Protein AF-A0A7V5AQV2-F1 (afdb_monomer_lite)

Sequence (48 aa):
MKKKIRKSNIKQRRCGFLARMKTKSGRKLINRQRRKGKWRLAATKVRR

Radius of gyration: 12.97 Å; chains: 1; bounding box: 26×39×21 Å

Foldseek 3Di:
DDDPDDDDPVVQVCFDDVVLVVDPNSVVQLVVCVVVVPPDSTRDDDDD

Structure (mmCIF, N/CA/C/O backbone):
data_AF-A0A7V5AQV2-F1
#
_entry.id   AF-A0A7V5AQV2-F1
#
loop_
_atom_site.group_PDB
_atom_site.id
_atom_site.type_symbol
_atom_site.label_atom_id
_atom_site.label_alt_id
_atom_site.label_comp_id
_atom_site.label_asym_id
_atom_site.label_entity_id
_atom_site.label_seq_id
_atom_site.pdbx_PDB_ins_code
_atom_site.Cartn_x
_atom_site.Cartn_y
_atom_site.Cartn_z
_atom_site.occupancy
_atom_site.B_iso_or_equiv
_atom_site.auth_seq_id
_atom_site.auth_comp_id
_atom_site.auth_asym_id
_atom_site.auth_atom_id
_atom_site.pdbx_PDB_model_num
ATOM 1 N N . MET A 1 1 ? -10.072 26.279 -7.707 1.00 88.12 1 MET A N 1
ATOM 2 C CA . MET A 1 1 ? -10.776 24.974 -7.590 1.00 88.12 1 MET A CA 1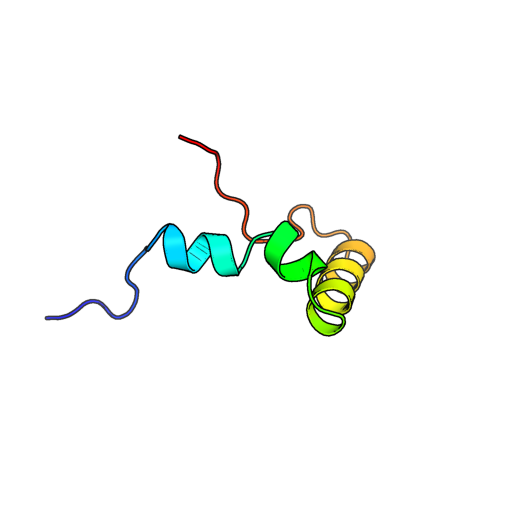
ATOM 3 C C . MET A 1 1 ? -9.873 23.918 -6.936 1.00 88.12 1 MET A C 1
ATOM 5 O O . MET A 1 1 ? -8.678 23.883 -7.214 1.00 88.12 1 MET A O 1
ATOM 9 N N . LYS A 1 2 ? -10.391 23.071 -6.036 1.00 87.75 2 LYS A N 1
ATOM 10 C CA . LYS A 1 2 ? -9.590 22.068 -5.299 1.00 87.75 2 LYS A CA 1
ATOM 11 C C . LYS A 1 2 ? -9.169 20.897 -6.200 1.00 87.75 2 LYS A C 1
ATOM 13 O O . LYS A 1 2 ? -10.005 20.272 -6.838 1.00 87.75 2 LYS A O 1
ATOM 18 N N . LYS A 1 3 ? -7.875 20.544 -6.198 1.00 88.12 3 LYS A N 1
ATOM 19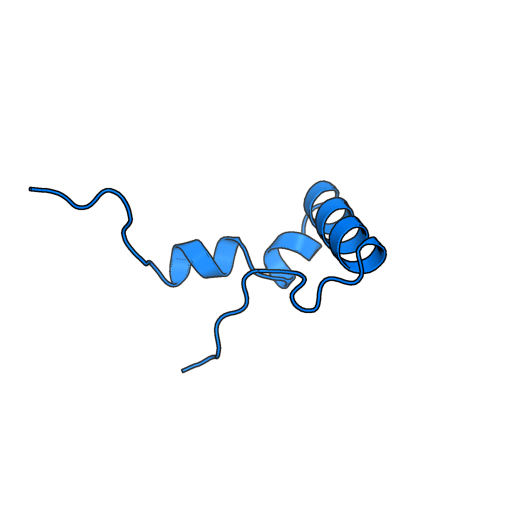 C CA . LYS A 1 3 ? -7.355 19.376 -6.940 1.00 88.12 3 LYS A CA 1
ATOM 20 C C . LYS A 1 3 ? -7.810 18.049 -6.309 1.00 88.12 3 LYS A C 1
ATOM 22 O O . LYS A 1 3 ? -7.685 17.879 -5.093 1.00 88.12 3 LYS A O 1
ATOM 27 N N . LYS A 1 4 ? -8.259 17.101 -7.149 1.00 90.50 4 LYS A N 1
ATOM 28 C CA . LYS A 1 4 ? -8.721 15.747 -6.764 1.00 90.50 4 LYS A CA 1
ATOM 29 C C . LYS A 1 4 ? -7.606 14.898 -6.137 1.00 90.50 4 LYS A C 1
ATOM 31 O O . LYS A 1 4 ? -7.827 14.245 -5.123 1.00 90.50 4 LYS A O 1
ATOM 36 N N . ILE A 1 5 ? -6.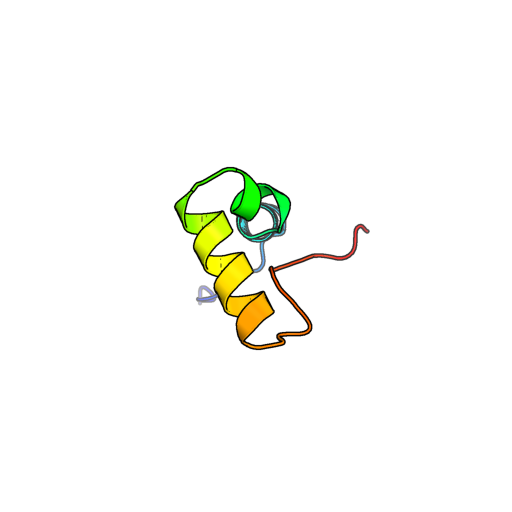394 14.943 -6.696 1.00 90.12 5 ILE A N 1
ATOM 37 C CA . ILE A 1 5 ? -5.243 14.178 -6.193 1.00 90.12 5 ILE A CA 1
ATOM 38 C C . ILE A 1 5 ? -4.245 15.127 -5.530 1.00 90.12 5 ILE A C 1
ATOM 40 O O . ILE A 1 5 ? -3.680 16.009 -6.175 1.00 90.12 5 ILE A O 1
ATOM 44 N N . ARG A 1 6 ? -3.993 14.914 -4.235 1.00 90.12 6 ARG A N 1
ATOM 45 C CA . ARG A 1 6 ? -2.963 15.622 -3.461 1.00 90.12 6 ARG A CA 1
ATOM 46 C C . ARG A 1 6 ? -1.877 14.633 -3.044 1.00 90.12 6 ARG A C 1
ATOM 48 O O . ARG A 1 6 ? -2.156 13.664 -2.338 1.00 90.12 6 ARG A O 1
ATOM 55 N N . LYS 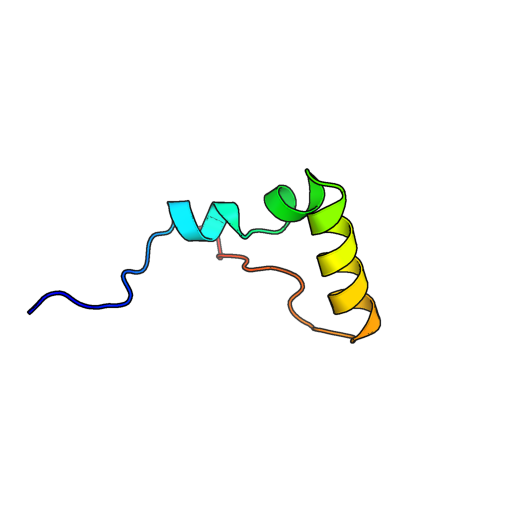A 1 7 ? -0.637 14.863 -3.484 1.00 86.62 7 LYS A N 1
ATOM 56 C CA . LYS A 1 7 ? 0.504 13.997 -3.156 1.00 86.62 7 LYS A CA 1
ATOM 57 C C . LYS A 1 7 ? 0.945 14.270 -1.713 1.00 86.62 7 LYS A C 1
ATOM 59 O O . LYS A 1 7 ? 1.382 15.369 -1.404 1.00 86.62 7 LYS A O 1
ATOM 64 N N . SER A 1 8 ? 0.831 13.271 -0.838 1.00 87.56 8 SER A N 1
ATOM 65 C CA . SER A 1 8 ? 1.313 13.331 0.550 1.00 87.56 8 SER A CA 1
ATOM 66 C C . SER A 1 8 ? 2.248 12.161 0.832 1.00 87.56 8 SER A C 1
ATOM 68 O O . SER A 1 8 ? 1.896 11.001 0.606 1.00 87.56 8 SER A O 1
ATOM 70 N N . ASN A 1 9 ? 3.431 12.468 1.363 1.00 86.25 9 ASN A N 1
ATOM 71 C CA . ASN A 1 9 ? 4.459 11.472 1.676 1.00 86.25 9 ASN A CA 1
ATOM 72 C C . ASN A 1 9 ? 3.991 10.506 2.766 1.00 86.25 9 ASN A C 1
ATOM 74 O O . ASN A 1 9 ? 4.226 9.304 2.669 1.00 86.25 9 ASN A O 1
ATOM 78 N N . ILE A 1 10 ? 3.273 11.023 3.765 1.00 88.50 10 ILE A N 1
ATOM 79 C CA . ILE A 1 10 ? 2.721 10.235 4.871 1.00 88.50 10 ILE A CA 1
ATOM 80 C C . ILE A 1 10 ? 1.727 9.204 4.331 1.00 88.50 10 ILE A C 1
ATOM 82 O O . ILE A 1 10 ? 1.824 8.020 4.650 1.00 88.50 10 ILE A O 1
ATOM 86 N N . LYS A 1 11 ? 0.809 9.630 3.451 1.00 88.56 11 LYS A N 1
ATOM 87 C CA . LYS A 1 11 ? -0.175 8.723 2.839 1.00 88.56 11 LYS A CA 1
ATOM 88 C C . LYS A 1 11 ? 0.492 7.661 1.965 1.00 88.56 11 LYS A C 1
ATOM 90 O O . LYS A 1 11 ? 0.081 6.509 1.999 1.00 88.56 11 LYS A O 1
ATOM 95 N N . GLN A 1 12 ? 1.555 8.015 1.246 1.00 87.69 12 GLN A N 1
ATOM 96 C CA . GLN A 1 12 ? 2.309 7.054 0.438 1.00 87.69 12 GLN A CA 1
ATOM 97 C C . GLN A 1 12 ? 3.064 6.021 1.284 1.00 87.69 12 GLN A C 1
ATOM 99 O O . GLN A 1 12 ? 3.045 4.841 0.942 1.00 87.69 12 GLN A O 1
ATOM 104 N N . ARG A 1 13 ? 3.660 6.416 2.419 1.00 87.69 13 ARG A N 1
ATOM 105 C CA . ARG A 1 13 ? 4.349 5.486 3.337 1.00 87.69 13 ARG A CA 1
ATOM 106 C C . ARG A 1 13 ? 3.420 4.397 3.879 1.00 87.69 13 ARG A C 1
ATOM 108 O O . ARG A 1 13 ? 3.842 3.250 4.001 1.00 87.69 13 ARG A O 1
ATOM 115 N N . ARG A 1 14 ? 2.138 4.711 4.105 1.00 89.12 14 ARG A N 1
ATOM 116 C CA . ARG A 1 14 ? 1.113 3.723 4.505 1.00 89.12 14 ARG A CA 1
ATOM 117 C C . ARG A 1 14 ? 0.855 2.646 3.444 1.00 89.12 14 ARG A C 1
ATOM 119 O O . ARG A 1 14 ? 0.317 1.592 3.761 1.00 89.12 14 ARG A O 1
ATOM 126 N N . CYS A 1 15 ? 1.256 2.884 2.199 1.00 90.38 15 CYS A N 1
ATOM 127 C CA . CYS A 1 15 ? 1.167 1.923 1.103 1.00 90.38 15 CYS A CA 1
ATOM 128 C C . CYS A 1 15 ? 2.512 1.248 0.773 1.00 90.38 15 CYS A C 1
ATOM 130 O O . CYS A 1 15 ? 2.583 0.509 -0.214 1.00 90.38 15 CYS A O 1
ATOM 132 N N . GLY A 1 16 ? 3.558 1.501 1.567 1.00 92.44 16 GLY A N 1
ATOM 133 C CA . GLY A 1 16 ? 4.907 0.979 1.361 1.00 92.44 16 GLY A CA 1
ATOM 134 C C . GLY A 1 16 ? 5.076 -0.491 1.745 1.00 92.44 16 GLY A C 1
ATOM 135 O O . GLY A 1 16 ? 4.171 -1.126 2.283 1.00 92.44 16 GLY A O 1
ATOM 136 N N . PHE A 1 17 ? 6.264 -1.035 1.475 1.00 93.69 17 PHE A N 1
ATOM 137 C CA . PHE A 1 17 ? 6.556 -2.462 1.641 1.00 93.69 17 PHE A CA 1
ATOM 138 C C . PHE A 1 17 ? 6.332 -2.958 3.077 1.00 93.69 17 PHE A C 1
ATOM 140 O O . PHE A 1 17 ? 5.566 -3.895 3.284 1.00 93.69 17 PHE A O 1
ATOM 147 N N . LEU A 1 18 ? 6.907 -2.279 4.075 1.00 92.62 18 LEU A N 1
ATOM 148 C CA . LEU A 1 18 ? 6.752 -2.655 5.488 1.00 92.62 18 LEU A CA 1
ATOM 149 C C . LEU A 1 18 ? 5.281 -2.641 5.933 1.00 92.62 18 LEU A C 1
ATOM 151 O O . LEU A 1 18 ? 4.822 -3.563 6.605 1.00 92.62 18 LEU A O 1
ATOM 155 N N . ALA A 1 19 ? 4.508 -1.647 5.483 1.00 94.31 19 ALA A N 1
ATOM 156 C CA . ALA A 1 19 ? 3.078 -1.570 5.772 1.00 94.31 19 ALA A CA 1
ATOM 157 C C . ALA A 1 19 ? 2.301 -2.754 5.169 1.00 94.31 19 ALA A C 1
ATOM 159 O O . ALA A 1 19 ? 1.390 -3.283 5.806 1.00 94.31 19 ALA A O 1
ATOM 160 N N . ARG A 1 20 ? 2.683 -3.219 3.969 1.00 95.31 20 ARG A N 1
ATOM 161 C CA . ARG A 1 20 ? 2.110 -4.427 3.351 1.00 95.31 20 ARG A CA 1
ATOM 162 C C . ARG A 1 20 ? 2.524 -5.702 4.084 1.00 95.31 20 ARG A C 1
ATOM 164 O O . ARG A 1 20 ? 1.710 -6.609 4.201 1.00 95.31 20 ARG A O 1
ATOM 171 N N . MET A 1 21 ? 3.744 -5.776 4.604 1.00 96.75 21 MET A N 1
ATOM 172 C CA . MET A 1 21 ? 4.217 -6.968 5.312 1.00 96.75 21 MET A CA 1
ATOM 173 C C . MET A 1 21 ? 3.560 -7.161 6.684 1.00 96.75 21 MET A C 1
ATOM 175 O O . MET A 1 21 ? 3.433 -8.305 7.123 1.00 96.75 21 MET A O 1
ATOM 179 N N . LYS A 1 22 ? 3.071 -6.087 7.324 1.00 97.19 22 LYS A N 1
ATOM 180 C CA . LYS A 1 22 ? 2.421 -6.137 8.646 1.00 97.19 22 LYS A CA 1
ATOM 181 C C . LYS A 1 22 ? 1.161 -7.014 8.670 1.00 97.19 22 LYS A C 1
ATOM 183 O O . LYS A 1 22 ? 0.954 -7.766 9.617 1.00 97.19 22 LYS A O 1
ATOM 188 N N . THR A 1 23 ? 0.325 -6.964 7.632 1.00 97.62 23 THR A N 1
ATOM 189 C CA . THR A 1 23 ? -0.976 -7.659 7.613 1.00 97.62 23 THR A CA 1
ATOM 190 C C . THR A 1 23 ? -0.961 -8.923 6.751 1.00 97.62 23 THR A C 1
ATOM 192 O O . THR A 1 23 ? -0.240 -9.015 5.756 1.00 97.62 23 THR A O 1
ATOM 195 N N . LYS A 1 24 ? -1.811 -9.908 7.088 1.00 98.31 24 LYS A N 1
ATOM 196 C CA . LYS A 1 24 ? -1.972 -11.141 6.287 1.00 98.31 24 LYS A CA 1
ATOM 197 C C . LYS A 1 24 ? -2.386 -10.826 4.840 1.00 98.31 24 LYS A C 1
ATOM 199 O O . LYS A 1 24 ? -1.836 -11.391 3.897 1.00 98.31 24 LYS A O 1
ATOM 204 N N . SER A 1 25 ? -3.328 -9.900 4.655 1.00 97.50 25 SER A N 1
ATOM 205 C CA . SER A 1 25 ? -3.810 -9.479 3.332 1.00 97.50 25 SER A CA 1
ATOM 206 C C . SER A 1 25 ? -2.743 -8.736 2.522 1.00 97.50 25 SER A C 1
ATOM 208 O O . SER A 1 25 ? -2.618 -8.959 1.318 1.00 97.50 25 SER A O 1
ATOM 210 N N . GLY A 1 26 ? -1.919 -7.905 3.164 1.00 97.00 26 GLY A N 1
ATOM 211 C CA . GLY A 1 26 ? -0.832 -7.198 2.495 1.00 97.00 26 GLY A CA 1
ATOM 212 C C . GLY A 1 26 ? 0.255 -8.145 1.977 1.00 97.00 26 GLY A C 1
ATOM 213 O O . GLY A 1 26 ? 0.680 -8.001 0.828 1.00 97.00 26 GLY A O 1
ATOM 214 N N . ARG A 1 27 ? 0.615 -9.183 2.744 1.00 98.00 27 ARG A N 1
ATOM 215 C CA . ARG A 1 27 ? 1.535 -10.240 2.284 1.00 98.00 27 ARG A CA 1
ATOM 216 C C . ARG A 1 27 ? 1.002 -10.979 1.054 1.00 98.00 27 ARG A C 1
ATOM 218 O O . ARG A 1 27 ? 1.749 -11.188 0.100 1.00 98.00 27 ARG A O 1
ATOM 225 N N . LYS A 1 28 ? -0.302 -11.291 1.013 1.00 98.25 28 LYS A N 1
ATOM 226 C CA . LYS A 1 28 ? -0.947 -11.898 -0.171 1.00 98.25 28 LYS A CA 1
ATOM 227 C C . LYS A 1 28 ? -0.807 -11.021 -1.422 1.00 98.25 28 LYS A C 1
ATOM 229 O O . LYS A 1 28 ? -0.528 -11.539 -2.502 1.00 98.25 28 LYS A O 1
ATOM 234 N N . LEU A 1 29 ? -0.964 -9.700 -1.290 1.00 96.19 29 LEU A N 1
ATOM 235 C CA . LEU A 1 29 ? -0.784 -8.768 -2.410 1.00 96.19 29 LEU A CA 1
ATOM 236 C C . LEU A 1 29 ? 0.658 -8.774 -2.927 1.00 96.19 29 LEU A C 1
ATOM 238 O O . LEU A 1 29 ? 0.859 -8.868 -4.134 1.00 96.19 29 LEU A O 1
ATOM 242 N N . ILE A 1 30 ? 1.652 -8.730 -2.038 1.00 96.81 30 ILE A N 1
ATOM 243 C CA . ILE A 1 30 ? 3.071 -8.776 -2.423 1.00 96.81 30 ILE A CA 1
ATOM 244 C C . ILE A 1 30 ? 3.406 -10.088 -3.135 1.00 96.81 30 ILE A C 1
ATOM 246 O O . ILE A 1 30 ? 4.039 -10.065 -4.188 1.00 96.81 30 ILE A O 1
ATOM 250 N N . ASN A 1 31 ? 2.920 -11.221 -2.626 1.00 97.81 31 ASN A N 1
ATOM 251 C CA . ASN A 1 31 ? 3.137 -12.522 -3.259 1.00 97.81 31 ASN A CA 1
ATOM 252 C C . ASN A 1 31 ? 2.505 -12.597 -4.655 1.00 97.81 31 ASN A C 1
ATOM 254 O O . ASN A 1 31 ? 3.107 -13.155 -5.569 1.00 97.81 31 ASN A O 1
ATOM 258 N N . ARG A 1 32 ? 1.338 -11.972 -4.859 1.00 97.75 32 ARG A N 1
ATOM 259 C CA . ARG A 1 32 ? 0.738 -11.830 -6.194 1.00 97.75 32 ARG A CA 1
ATOM 260 C C . ARG A 1 32 ? 1.626 -11.009 -7.131 1.00 97.75 32 ARG A C 1
ATOM 262 O O . ARG A 1 32 ? 1.811 -11.408 -8.276 1.00 97.75 32 ARG A O 1
ATOM 269 N N . GLN A 1 33 ? 2.180 -9.888 -6.660 1.00 97.19 33 GLN A N 1
ATOM 270 C CA . GLN A 1 33 ? 3.076 -9.062 -7.478 1.00 97.19 33 GLN A CA 1
ATOM 271 C C . GLN A 1 33 ? 4.372 -9.799 -7.835 1.00 97.19 33 GLN A C 1
ATOM 273 O O . GLN A 1 33 ? 4.812 -9.711 -8.979 1.00 97.19 33 GLN A O 1
ATOM 278 N N . ARG A 1 34 ? 4.933 -10.579 -6.899 1.00 96.94 34 ARG A N 1
ATOM 279 C CA . ARG A 1 34 ? 6.094 -11.450 -7.142 1.00 96.94 34 ARG A CA 1
ATOM 280 C C . ARG A 1 34 ? 5.795 -12.525 -8.179 1.00 96.94 34 ARG A C 1
ATOM 282 O O . ARG A 1 34 ? 6.546 -12.653 -9.131 1.00 96.94 34 ARG A O 1
ATOM 289 N N . ARG A 1 35 ? 4.665 -13.228 -8.048 1.00 97.88 35 ARG A N 1
ATOM 290 C CA . ARG A 1 35 ? 4.232 -14.241 -9.024 1.00 97.88 35 ARG A CA 1
ATOM 291 C C . ARG A 1 35 ? 4.059 -13.657 -10.424 1.00 97.88 35 ARG A C 1
ATOM 293 O O . ARG A 1 35 ? 4.386 -14.305 -11.403 1.00 97.88 35 ARG A O 1
ATOM 300 N N . LYS A 1 36 ? 3.559 -12.421 -10.515 1.00 97.69 36 LYS A N 1
ATOM 301 C CA . LYS A 1 36 ? 3.434 -11.694 -11.784 1.00 97.69 36 LYS A CA 1
ATOM 302 C C . LYS A 1 36 ? 4.784 -11.190 -12.328 1.00 97.69 36 LYS A C 1
ATOM 304 O O . LYS A 1 36 ? 4.815 -10.666 -13.434 1.00 97.69 36 LYS A O 1
ATOM 309 N N . GLY A 1 37 ? 5.869 -11.268 -11.554 1.00 97.19 37 GLY A N 1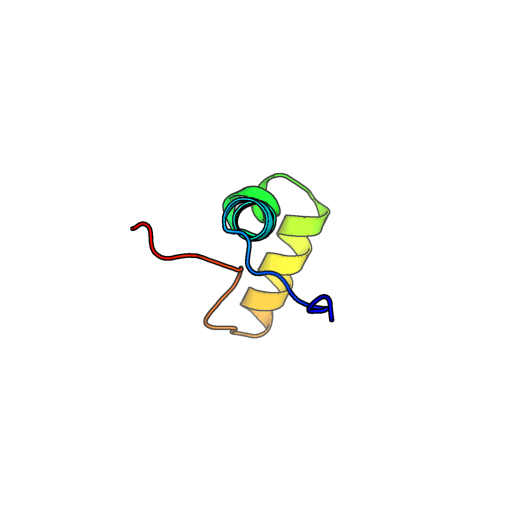
ATOM 310 C CA . GLY A 1 37 ? 7.178 -10.740 -11.942 1.00 97.19 37 GLY A CA 1
ATOM 311 C C . GLY A 1 37 ? 7.235 -9.211 -11.967 1.00 97.19 37 GLY A C 1
ATOM 312 O O . GLY A 1 37 ? 7.974 -8.623 -12.751 1.00 97.19 37 GLY A O 1
ATOM 313 N N . LYS A 1 38 ? 6.425 -8.518 -11.154 1.00 97.25 38 LYS A N 1
ATOM 314 C CA . LYS A 1 38 ? 6.456 -7.050 -11.123 1.00 97.25 38 LYS A CA 1
ATOM 315 C C . LYS A 1 38 ? 7.759 -6.552 -10.506 1.00 97.25 38 LYS A C 1
ATOM 317 O O . LYS A 1 38 ? 8.074 -6.873 -9.366 1.00 97.25 38 LYS A O 1
ATOM 322 N N . TRP A 1 39 ? 8.428 -5.651 -11.224 1.00 93.50 39 TRP A N 1
ATOM 323 C CA . TRP A 1 39 ? 9.684 -5.031 -10.791 1.00 93.50 39 TRP A CA 1
ATOM 324 C C . TRP A 1 39 ? 9.506 -4.175 -9.530 1.00 93.50 39 TRP A C 1
ATOM 326 O O . TRP A 1 39 ? 10.413 -4.035 -8.718 1.00 93.50 39 TRP A O 1
ATOM 336 N N . ARG A 1 40 ? 8.307 -3.609 -9.334 1.00 93.12 40 ARG A N 1
ATOM 337 C CA . ARG A 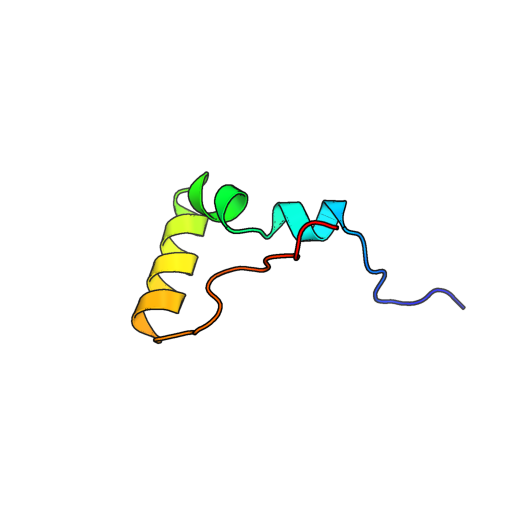1 40 ? 7.935 -2.856 -8.130 1.00 93.12 40 ARG A CA 1
ATOM 338 C C . ARG A 1 40 ? 6.827 -3.585 -7.383 1.00 93.12 40 ARG A C 1
ATOM 340 O O . ARG A 1 40 ? 5.711 -3.705 -7.884 1.00 93.12 40 ARG A O 1
ATOM 347 N N . LEU A 1 41 ? 7.128 -4.030 -6.165 1.00 92.75 41 LEU A N 1
ATOM 348 C CA . LEU A 1 41 ? 6.188 -4.789 -5.333 1.00 92.75 41 LEU A CA 1
ATOM 349 C C . LEU A 1 41 ? 5.255 -3.892 -4.504 1.00 92.75 41 LEU A C 1
ATOM 351 O O . LEU A 1 41 ? 4.121 -4.268 -4.219 1.00 92.75 41 LEU A O 1
ATOM 355 N N . ALA A 1 42 ? 5.715 -2.703 -4.117 1.00 91.94 42 ALA A N 1
ATOM 356 C CA . ALA A 1 42 ? 4.950 -1.741 -3.329 1.00 91.94 42 ALA A CA 1
ATOM 357 C C . ALA A 1 42 ? 5.301 -0.305 -3.732 1.00 91.94 42 ALA A C 1
ATOM 359 O O . ALA A 1 42 ? 6.272 -0.069 -4.450 1.00 91.94 42 ALA A O 1
ATOM 360 N N . ALA A 1 43 ? 4.524 0.661 -3.239 1.00 85.56 43 ALA A N 1
ATOM 361 C CA . ALA A 1 43 ? 4.829 2.075 -3.411 1.00 85.56 43 ALA A CA 1
ATOM 362 C C . ALA A 1 43 ? 6.016 2.457 -2.512 1.00 85.56 43 ALA A C 1
ATOM 364 O O . ALA A 1 43 ? 5.842 2.805 -1.345 1.00 85.56 43 ALA A O 1
ATOM 365 N N . THR A 1 44 ? 7.235 2.351 -3.032 1.00 75.38 44 THR A N 1
ATOM 366 C CA . THR A 1 44 ? 8.445 2.840 -2.370 1.00 75.38 44 THR A CA 1
ATOM 367 C C . THR A 1 44 ? 8.708 4.281 -2.787 1.00 75.38 44 THR A C 1
ATOM 369 O O . THR A 1 44 ? 8.640 4.634 -3.963 1.00 75.38 44 THR A O 1
ATOM 372 N N . LYS A 1 45 ? 8.988 5.142 -1.806 1.00 71.25 45 LYS A N 1
ATOM 373 C CA . LYS A 1 45 ? 9.624 6.433 -2.064 1.00 71.25 45 LYS A CA 1
ATOM 374 C C . LYS A 1 45 ? 11.112 6.306 -1.781 1.00 71.25 45 LYS A C 1
ATOM 376 O O . LYS A 1 45 ? 11.480 5.682 -0.789 1.00 71.25 45 LYS A O 1
ATOM 381 N N . VAL A 1 46 ? 11.923 6.941 -2.621 1.00 58.94 46 VAL A N 1
ATOM 382 C CA . VAL A 1 46 ? 13.326 7.245 -2.323 1.00 58.94 46 VAL A CA 1
ATOM 383 C C . VAL A 1 46 ? 13.330 8.129 -1.069 1.00 58.94 46 VAL A C 1
ATOM 385 O O . VAL A 1 46 ? 12.546 9.087 -0.998 1.00 58.94 46 VAL A O 1
ATOM 388 N N . ARG A 1 47 ? 14.109 7.761 -0.040 1.00 62.94 47 ARG A N 1
ATOM 389 C CA . ARG A 1 47 ? 14.374 8.672 1.087 1.00 62.94 47 ARG A CA 1
ATOM 390 C C . ARG A 1 47 ? 15.045 9.907 0.482 1.00 62.94 47 ARG A C 1
ATOM 392 O O . ARG A 1 47 ? 16.007 9.753 -0.258 1.00 62.94 47 ARG A O 1
ATOM 399 N N . ARG A 1 48 ? 14.460 11.081 0.718 1.00 63.03 48 ARG A N 1
ATOM 400 C CA . ARG A 1 48 ? 15.223 12.325 0.618 1.00 63.03 48 ARG A CA 1
ATOM 401 C C . ARG A 1 48 ? 16.197 12.360 1.779 1.00 63.03 48 ARG A C 1
ATOM 403 O O . ARG A 1 48 ? 15.793 11.826 2.843 1.00 63.03 48 ARG A O 1
#

Secondary structure (DSSP, 8-state):
---S----HHHHHTTSHHHHHHSHHHHHHHHHHHHTT-S--S-PPPP-

pLDDT: mean 90.36, std 9.31, range [58.94, 98.31]